Protein AF-A0A897MRW8-F1 (afdb_monomer)

Structure (mmCIF, N/CA/C/O backbone):
data_AF-A0A897MRW8-F1
#
_entry.id   AF-A0A897MRW8-F1
#
loop_
_atom_site.group_PDB
_atom_site.id
_atom_site.type_symbol
_atom_site.label_atom_id
_atom_site.label_alt_id
_atom_site.label_comp_id
_atom_site.label_asym_id
_atom_site.label_entity_id
_atom_site.label_seq_id
_atom_site.pdbx_PDB_ins_code
_atom_site.Cartn_x
_atom_site.Cartn_y
_atom_site.Cartn_z
_atom_site.occupancy
_atom_site.B_iso_or_equiv
_atom_site.auth_seq_id
_atom_site.auth_comp_id
_atom_site.auth_asym_id
_atom_site.auth_atom_id
_atom_site.pdbx_PDB_model_num
ATOM 1 N N . MET A 1 1 ? 0.693 -16.919 1.186 1.00 34.38 1 MET A N 1
ATOM 2 C CA . MET A 1 1 ? 0.857 -15.455 1.263 1.00 34.38 1 MET A CA 1
ATOM 3 C C . MET A 1 1 ? -0.499 -14.859 0.981 1.00 34.38 1 MET A C 1
ATOM 5 O O . MET A 1 1 ? -0.916 -14.834 -0.173 1.00 34.38 1 MET A O 1
ATOM 9 N N . ASP A 1 2 ? -1.215 -14.512 2.042 1.00 33.19 2 ASP A N 1
ATOM 10 C CA . ASP A 1 2 ? -2.543 -13.923 1.950 1.00 33.19 2 ASP A CA 1
ATOM 11 C C . ASP A 1 2 ? -2.418 -12.520 1.356 1.00 33.19 2 ASP A C 1
ATOM 13 O O . ASP A 1 2 ? -1.802 -11.623 1.928 1.00 33.19 2 ASP A O 1
ATOM 17 N N . GLN A 1 3 ? -2.928 -12.377 0.134 1.00 39.97 3 GLN A N 1
ATOM 18 C CA . GLN A 1 3 ? -2.890 -11.141 -0.635 1.00 39.97 3 GLN A CA 1
ATOM 19 C C . GLN A 1 3 ? -3.898 -10.169 -0.023 1.00 39.97 3 GLN A C 1
ATOM 21 O O . GLN A 1 3 ? -5.090 -10.218 -0.330 1.00 39.97 3 GLN A O 1
ATOM 26 N N . GLY A 1 4 ? -3.425 -9.327 0.895 1.00 47.62 4 GLY A N 1
ATOM 27 C CA . GLY A 1 4 ? -4.254 -8.334 1.565 1.00 47.62 4 GLY A CA 1
ATOM 28 C C . GLY A 1 4 ? -4.926 -7.357 0.582 1.00 47.62 4 GLY A C 1
ATOM 29 O O . GLY A 1 4 ? -4.471 -7.200 -0.558 1.00 47.62 4 GLY A O 1
ATOM 30 N N . PRO A 1 5 ? -5.983 -6.644 1.015 1.00 47.19 5 PRO A N 1
ATOM 31 C CA . PRO A 1 5 ? -6.750 -5.717 0.175 1.00 47.19 5 PRO A CA 1
ATOM 32 C C . PRO A 1 5 ? -5.879 -4.677 -0.543 1.00 47.19 5 PRO A C 1
ATOM 34 O O . PRO A 1 5 ? -6.163 -4.320 -1.682 1.00 47.19 5 PRO A O 1
ATOM 37 N N . TYR A 1 6 ? -4.780 -4.257 0.089 1.00 52.25 6 TYR A N 1
ATOM 38 C CA . TYR A 1 6 ? -3.800 -3.310 -0.446 1.00 52.25 6 TYR A CA 1
ATOM 39 C C . TYR A 1 6 ? -3.020 -3.851 -1.643 1.00 52.25 6 TYR A C 1
ATOM 41 O O . TYR A 1 6 ? -2.920 -3.175 -2.664 1.00 52.25 6 TYR A O 1
ATOM 49 N N . GLN A 1 7 ? -2.552 -5.101 -1.576 1.00 56.44 7 GLN A N 1
ATOM 50 C CA . GLN A 1 7 ? -1.963 -5.774 -2.737 1.00 56.44 7 GLN A CA 1
ATOM 51 C C . GLN A 1 7 ? -3.001 -5.970 -3.848 1.00 56.44 7 GLN A C 1
ATOM 53 O O . GLN A 1 7 ? -2.658 -5.911 -5.030 1.00 56.44 7 GLN A O 1
ATOM 58 N N . GLY A 1 8 ? -4.271 -6.164 -3.478 1.00 52.16 8 GLY A N 1
ATOM 59 C CA . GLY A 1 8 ? -5.400 -6.222 -4.403 1.00 52.16 8 GLY A CA 1
ATOM 60 C C . GLY A 1 8 ? -5.632 -4.901 -5.137 1.00 52.16 8 GLY A C 1
ATOM 61 O O . GLY A 1 8 ? -5.717 -4.898 -6.360 1.00 52.16 8 GLY A O 1
ATOM 62 N N . VAL A 1 9 ? -5.675 -3.774 -4.427 1.00 55.75 9 VAL A N 1
ATOM 63 C CA . VAL A 1 9 ? -5.831 -2.432 -5.019 1.00 55.75 9 VAL A CA 1
ATOM 64 C C . VAL A 1 9 ? -4.632 -2.059 -5.869 1.00 55.75 9 VAL A C 1
ATOM 66 O O . VAL A 1 9 ? -4.816 -1.546 -6.967 1.00 55.75 9 VAL A O 1
ATOM 69 N N . TRP A 1 10 ? -3.424 -2.381 -5.411 1.00 55.62 10 TRP A N 1
ATOM 70 C CA . TRP A 1 10 ? -2.206 -2.210 -6.193 1.00 55.62 10 TRP A CA 1
ATOM 71 C C . TRP A 1 10 ? -2.259 -3.038 -7.492 1.00 55.62 10 TRP A C 1
ATOM 73 O O . TRP A 1 10 ? -2.070 -2.509 -8.585 1.00 55.62 10 TRP A O 1
ATOM 83 N N . SER A 1 11 ? -2.670 -4.309 -7.406 1.00 54.72 11 SER A N 1
ATOM 84 C CA . SER A 1 11 ? -2.825 -5.198 -8.570 1.00 54.72 11 SER A CA 1
ATOM 85 C C . SER A 1 11 ? -3.951 -4.773 -9.525 1.00 54.72 11 SER A C 1
ATOM 87 O O . SER A 1 11 ? -3.837 -4.955 -10.737 1.00 54.72 11 SER A O 1
ATOM 89 N N . VAL A 1 12 ? -5.054 -4.229 -8.999 1.00 53.56 12 VAL A N 1
ATOM 90 C CA . VAL A 1 12 ? -6.210 -3.761 -9.782 1.00 53.56 12 VAL A CA 1
ATOM 91 C C . VAL A 1 12 ? -5.918 -2.408 -10.424 1.00 53.56 12 VAL A C 1
ATOM 93 O O . VAL A 1 12 ? -6.242 -2.216 -11.594 1.00 53.56 12 VAL A O 1
ATOM 96 N N . GLY A 1 13 ? -5.288 -1.485 -9.698 1.00 53.62 13 GLY A N 1
ATOM 97 C CA . GLY A 1 13 ? -4.988 -0.138 -10.176 1.00 53.62 13 GLY A CA 1
ATOM 98 C C . GLY A 1 13 ? -3.969 -0.097 -11.304 1.00 53.62 13 GLY A C 1
ATOM 99 O O . GLY A 1 13 ? -4.081 0.740 -12.199 1.00 53.62 13 GLY A O 1
ATOM 100 N N . PHE A 1 14 ? -3.068 -1.077 -11.325 1.00 54.72 14 PHE A N 1
ATOM 101 C CA . PHE A 1 14 ? -2.067 -1.259 -12.369 1.00 54.72 14 PHE A CA 1
ATOM 102 C C . PHE A 1 14 ? -2.674 -1.555 -13.754 1.00 54.72 14 PHE A C 1
ATOM 104 O O . PHE A 1 14 ? -2.268 -0.959 -14.744 1.00 54.72 14 PHE A O 1
ATOM 111 N N . ARG A 1 15 ? -3.667 -2.456 -13.854 1.00 53.81 15 ARG A N 1
ATOM 112 C CA . ARG A 1 15 ? -4.319 -2.815 -15.141 1.00 53.81 15 ARG A CA 1
ATOM 113 C C . ARG A 1 15 ? -5.608 -2.044 -15.413 1.00 53.81 15 ARG A C 1
ATOM 115 O O . ARG A 1 15 ? -6.281 -2.279 -16.418 1.00 53.81 15 ARG A O 1
ATOM 122 N N . SER A 1 16 ? -6.001 -1.179 -14.488 1.00 55.97 16 SER A N 1
ATOM 123 C CA . SER A 1 16 ? -7.250 -0.445 -14.575 1.00 55.97 16 SER A CA 1
ATOM 124 C C . SER A 1 16 ? -7.096 0.743 -15.518 1.00 55.97 16 SER A C 1
ATOM 126 O O . SER A 1 16 ? -6.290 1.639 -15.289 1.00 55.97 16 SER A O 1
ATOM 128 N N . SER A 1 17 ? -7.958 0.806 -16.533 1.00 58.84 17 SER A N 1
ATOM 129 C CA . SER A 1 17 ? -8.150 2.018 -17.335 1.00 58.84 17 SER A CA 1
ATOM 130 C C . SER A 1 17 ? -8.830 3.149 -16.548 1.00 58.84 17 SER A C 1
ATOM 132 O O . SER A 1 17 ? -8.970 4.254 -17.065 1.00 58.84 17 SER A O 1
ATOM 134 N N . ALA A 1 18 ? -9.313 2.874 -15.331 1.00 59.75 18 ALA A N 1
ATOM 135 C CA . ALA A 1 18 ? -9.862 3.882 -14.435 1.00 59.75 18 ALA A CA 1
ATOM 136 C C . ALA A 1 18 ? -8.745 4.640 -13.711 1.00 59.75 18 ALA A C 1
ATOM 138 O O . ALA A 1 18 ? -7.741 4.052 -13.302 1.00 59.75 18 ALA A O 1
ATOM 139 N N . ASP A 1 19 ? -8.962 5.941 -13.539 1.00 68.00 19 ASP A N 1
ATOM 140 C CA . ASP A 1 19 ? -8.075 6.837 -12.807 1.00 68.00 19 ASP A CA 1
ATOM 141 C C . ASP A 1 19 ? -7.939 6.446 -11.323 1.00 68.00 19 ASP A C 1
ATOM 143 O O . ASP A 1 19 ? -8.853 5.855 -10.737 1.00 68.00 19 ASP A O 1
ATOM 147 N N . TRP A 1 20 ? -6.803 6.797 -10.714 1.00 66.69 20 TRP A N 1
ATOM 148 C CA . TRP A 1 20 ? -6.496 6.503 -9.311 1.00 66.69 20 TRP A CA 1
ATOM 149 C C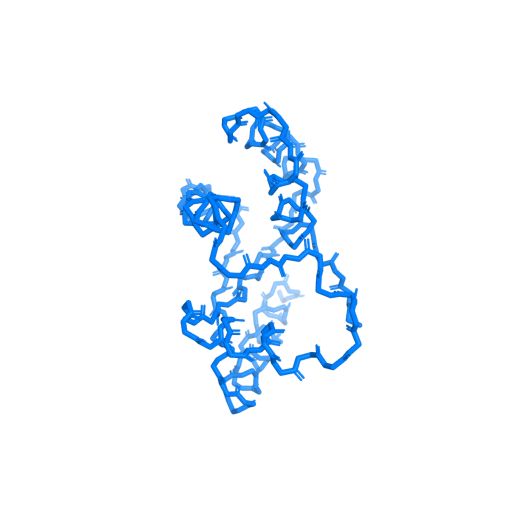 . TRP A 1 20 ? -7.554 7.048 -8.359 1.00 66.69 20 TRP A C 1
ATOM 151 O O . TRP A 1 20 ? -7.938 6.348 -7.429 1.00 66.69 20 TRP A O 1
ATOM 161 N N . ASN A 1 21 ? -8.122 8.219 -8.650 1.00 70.06 21 ASN A N 1
ATOM 162 C CA . ASN A 1 21 ? -9.211 8.786 -7.856 1.00 70.06 21 ASN A CA 1
ATOM 163 C C . ASN A 1 21 ? -10.417 7.837 -7.764 1.00 70.06 21 ASN A C 1
ATOM 165 O O . ASN A 1 21 ? -10.920 7.569 -6.681 1.00 70.06 21 ASN A O 1
ATOM 169 N N . SER A 1 22 ? -10.826 7.227 -8.882 1.00 72.19 22 SER A N 1
ATOM 170 C CA . SER A 1 22 ? -11.938 6.266 -8.888 1.00 72.19 22 SER A CA 1
ATOM 171 C C . SER A 1 22 ? -11.611 4.955 -8.168 1.00 72.19 22 SER A C 1
ATOM 173 O O . SER A 1 22 ? -12.514 4.262 -7.693 1.00 72.19 22 SER A O 1
ATOM 175 N N . LEU A 1 23 ? -10.334 4.575 -8.115 1.00 70.00 23 LEU A N 1
ATOM 176 C CA . LEU A 1 23 ? -9.874 3.418 -7.348 1.00 70.00 23 LEU A CA 1
ATOM 177 C C . LEU A 1 23 ? -9.835 3.736 -5.853 1.00 70.00 23 LEU A C 1
ATOM 179 O O . LEU A 1 23 ? -10.251 2.895 -5.059 1.00 70.00 23 LEU A O 1
ATOM 183 N N . PHE A 1 24 ? -9.422 4.949 -5.483 1.00 73.88 24 PHE A N 1
ATOM 184 C CA . PHE A 1 24 ? -9.445 5.434 -4.107 1.00 73.88 24 PHE A CA 1
ATOM 185 C C . PHE A 1 24 ? -10.865 5.572 -3.575 1.00 73.88 24 PHE A C 1
ATOM 187 O O . PHE A 1 24 ? -11.113 5.083 -2.486 1.00 73.88 24 PHE A O 1
ATOM 194 N N . ASP A 1 25 ? -11.822 6.088 -4.350 1.00 73.00 25 ASP A N 1
ATOM 195 C CA . ASP A 1 25 ? -13.231 6.146 -3.928 1.00 73.00 25 ASP A CA 1
ATOM 196 C C . ASP A 1 25 ? -13.790 4.749 -3.605 1.00 73.00 25 ASP A C 1
ATOM 198 O O . ASP A 1 25 ? -14.511 4.534 -2.628 1.00 73.00 25 ASP A O 1
ATOM 202 N N . ARG A 1 26 ? -13.443 3.752 -4.429 1.00 70.75 26 ARG A N 1
ATOM 203 C CA . ARG A 1 26 ? -13.829 2.353 -4.179 1.00 70.75 26 ARG A CA 1
ATOM 204 C C . ARG A 1 26 ? -13.133 1.788 -2.953 1.00 70.75 26 ARG A C 1
ATOM 206 O O . ARG A 1 26 ? -13.722 0.972 -2.245 1.00 70.75 26 ARG A O 1
ATOM 213 N N . PHE A 1 27 ? -11.889 2.188 -2.741 1.00 71.44 27 PHE A N 1
ATOM 214 C CA . PHE A 1 27 ? -11.088 1.731 -1.630 1.00 71.44 27 PHE A CA 1
ATOM 215 C C . PHE A 1 27 ? -11.529 2.339 -0.298 1.00 71.44 27 PHE A C 1
ATOM 217 O O . PHE A 1 27 ? -11.694 1.608 0.671 1.00 71.44 27 PHE A O 1
ATOM 224 N N . ASP A 1 28 ? -11.821 3.633 -0.263 1.00 73.19 28 ASP A N 1
ATOM 225 C CA . ASP A 1 28 ? -12.415 4.320 0.881 1.00 73.19 28 ASP A CA 1
ATOM 226 C C . ASP A 1 28 ? -13.762 3.688 1.257 1.00 73.19 28 ASP A C 1
ATOM 228 O O . ASP A 1 28 ? -14.022 3.361 2.417 1.00 73.19 28 ASP A O 1
ATOM 232 N N . GLY A 1 29 ? -14.577 3.361 0.248 1.00 71.50 29 GLY A N 1
ATOM 233 C CA . GLY A 1 29 ? -15.802 2.590 0.443 1.00 71.50 29 GLY A CA 1
ATOM 234 C C . GLY A 1 29 ? -15.570 1.175 0.990 1.00 71.50 29 GLY A C 1
ATOM 235 O O . GLY A 1 29 ? -16.440 0.648 1.683 1.00 71.50 29 GLY A O 1
ATOM 236 N N . PHE A 1 30 ? -14.429 0.544 0.699 1.00 72.50 30 PHE A N 1
ATOM 237 C CA . PHE A 1 30 ? -14.048 -0.743 1.285 1.00 72.50 30 PHE A CA 1
ATOM 238 C C . PHE A 1 30 ? -13.599 -0.573 2.738 1.00 72.50 30 PHE A C 1
ATOM 240 O O . PHE A 1 30 ? 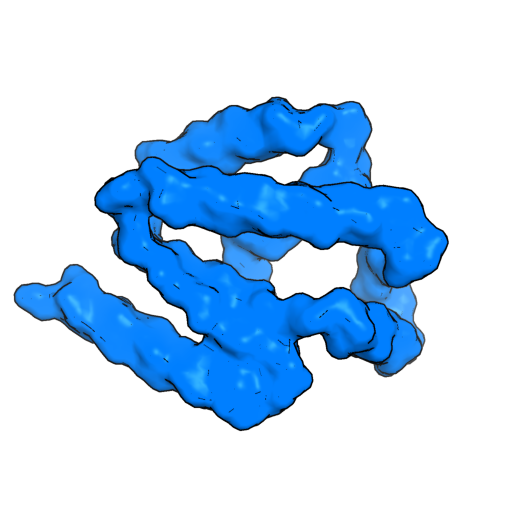-14.163 -1.239 3.601 1.00 72.50 30 PHE A O 1
ATOM 247 N N . LEU A 1 31 ? -12.683 0.359 3.019 1.00 71.00 31 LEU A N 1
ATOM 248 C CA . LEU A 1 31 ? -12.212 0.658 4.374 1.00 71.00 31 LEU A CA 1
ATOM 249 C C . LEU A 1 31 ? -13.354 1.034 5.307 1.00 71.00 31 LEU A C 1
ATOM 251 O O . LEU A 1 31 ? -13.456 0.480 6.394 1.00 71.00 31 LEU A O 1
ATOM 255 N N . SER A 1 32 ? -14.268 1.888 4.852 1.00 73.25 32 SER A N 1
ATOM 256 C CA . SER A 1 32 ? -15.457 2.272 5.617 1.00 73.25 32 SER A CA 1
ATOM 257 C C . SER A 1 32 ? -16.368 1.086 5.948 1.00 73.25 32 SER A C 1
ATOM 259 O O . SER A 1 32 ? -17.092 1.117 6.939 1.00 73.25 32 SER A O 1
ATOM 261 N N . ARG A 1 33 ? -16.380 0.039 5.111 1.00 76.50 33 ARG A N 1
ATOM 262 C CA . ARG A 1 33 ? -17.203 -1.163 5.329 1.00 76.50 33 ARG A CA 1
ATOM 263 C C . ARG A 1 33 ? -16.520 -2.189 6.211 1.00 76.50 33 ARG A C 1
ATOM 265 O O . ARG A 1 33 ? -17.205 -2.859 6.976 1.00 76.50 33 ARG A O 1
ATOM 272 N N . THR A 1 34 ? -15.216 -2.373 6.040 1.00 74.81 34 THR A N 1
ATOM 273 C CA . THR A 1 34 ? -14.454 -3.355 6.811 1.00 74.81 34 THR A CA 1
ATOM 274 C C . THR A 1 34 ? -14.012 -2.817 8.161 1.00 74.81 34 THR A C 1
ATOM 276 O O . THR A 1 34 ? -13.793 -3.632 9.044 1.00 74.81 34 THR A O 1
ATOM 279 N N . ALA A 1 35 ? -13.900 -1.490 8.301 1.00 76.44 35 ALA A N 1
ATOM 280 C CA . ALA A 1 35 ? -13.454 -0.774 9.496 1.00 76.44 35 ALA A CA 1
ATOM 281 C C . ALA A 1 35 ? -12.269 -1.477 10.190 1.00 76.44 35 ALA A C 1
ATOM 283 O O . ALA A 1 35 ? -12.419 -1.945 11.315 1.00 76.44 35 ALA A O 1
ATOM 284 N N . PRO A 1 36 ? -11.133 -1.667 9.487 1.00 77.06 36 PRO A N 1
ATOM 285 C CA . PRO A 1 36 ? -10.043 -2.488 9.999 1.00 77.06 36 PRO A CA 1
ATOM 286 C C . PRO A 1 36 ? -9.333 -1.798 11.164 1.00 77.06 36 PRO A C 1
ATOM 288 O O . PRO A 1 36 ? -8.828 -0.699 10.993 1.00 77.06 36 PRO A O 1
ATOM 291 N N . ASP A 1 37 ? -9.191 -2.464 12.306 1.00 80.31 37 ASP A N 1
ATOM 292 C CA . ASP A 1 37 ? -8.508 -1.880 13.471 1.00 80.31 37 ASP A CA 1
ATOM 293 C C . ASP A 1 37 ? -7.020 -1.566 13.200 1.00 80.31 37 ASP A C 1
ATOM 295 O O . ASP A 1 37 ? -6.476 -0.601 13.737 1.00 80.31 37 ASP A O 1
ATOM 299 N N . LEU A 1 38 ? -6.383 -2.340 12.307 1.00 81.62 38 LEU A N 1
ATOM 300 C CA . LEU A 1 38 ? -4.990 -2.170 11.893 1.00 81.62 38 LEU A CA 1
ATOM 301 C C . LEU A 1 38 ? -4.810 -2.317 10.378 1.00 81.62 38 LEU A C 1
ATOM 303 O O . LEU A 1 38 ? -5.276 -3.274 9.752 1.00 81.62 38 LEU A O 1
ATOM 307 N N . VAL A 1 39 ? -4.031 -1.406 9.803 1.00 80.75 39 VAL A N 1
ATOM 308 C CA . VAL A 1 39 ? -3.572 -1.430 8.415 1.00 80.75 39 VAL A CA 1
ATOM 309 C C . VAL A 1 39 ? -2.065 -1.680 8.362 1.00 80.75 39 VAL A C 1
ATOM 311 O O . VAL A 1 39 ? -1.276 -0.881 8.857 1.00 80.75 39 VAL A O 1
ATOM 314 N N . VAL A 1 40 ? -1.643 -2.761 7.701 1.00 81.50 40 VAL A N 1
A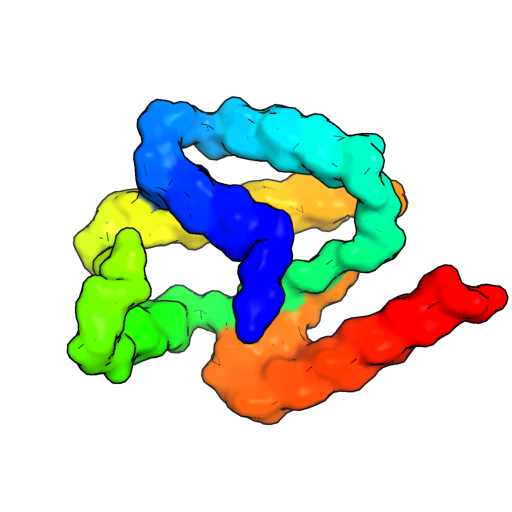TOM 315 C CA . VAL A 1 40 ? -0.217 -3.066 7.497 1.00 81.50 40 VAL A CA 1
ATOM 316 C C . VAL A 1 40 ? 0.197 -2.736 6.066 1.00 81.50 40 VAL A C 1
ATOM 318 O O . VAL A 1 40 ? -0.336 -3.289 5.102 1.00 81.50 40 VAL A O 1
ATOM 321 N N . LEU A 1 41 ? 1.171 -1.841 5.944 1.00 81.44 41 LEU A N 1
ATOM 322 C CA . LEU A 1 41 ? 1.795 -1.403 4.703 1.00 81.44 41 LEU A CA 1
ATOM 323 C C . LEU A 1 41 ? 3.170 -2.055 4.577 1.00 81.44 41 LEU A C 1
ATOM 325 O O . LEU A 1 41 ? 4.031 -1.822 5.416 1.00 81.44 41 LEU A O 1
ATOM 329 N N . VAL A 1 42 ? 3.377 -2.889 3.559 1.00 81.56 42 VAL A N 1
ATOM 330 C CA . VAL A 1 42 ? 4.662 -3.571 3.341 1.00 81.56 42 VAL A CA 1
ATOM 331 C C . VAL A 1 42 ? 5.423 -2.857 2.233 1.00 81.56 42 VAL A C 1
ATOM 333 O O . VAL A 1 42 ? 4.953 -2.821 1.096 1.00 81.56 42 VAL A O 1
ATOM 336 N N . GLU A 1 43 ? 6.590 -2.315 2.562 1.00 83.81 43 GLU A N 1
ATOM 337 C CA . GLU A 1 43 ? 7.380 -1.446 1.689 1.00 83.81 43 GLU A CA 1
ATOM 338 C C . GLU A 1 43 ? 8.723 -2.071 1.356 1.00 83.81 43 GLU A C 1
ATOM 340 O O . GLU A 1 43 ? 9.391 -2.622 2.222 1.00 83.81 43 GLU A O 1
ATOM 345 N N . ALA A 1 44 ? 9.106 -1.975 0.093 1.00 80.88 44 ALA A N 1
ATOM 346 C CA . ALA A 1 44 ? 10.460 -2.205 -0.376 1.00 80.88 44 ALA A CA 1
ATOM 347 C C . ALA A 1 44 ? 10.782 -1.083 -1.364 1.00 80.88 44 ALA A C 1
ATOM 349 O O . ALA A 1 44 ? 9.865 -0.547 -2.002 1.00 80.88 44 ALA A O 1
ATOM 350 N N . ASP A 1 45 ? 12.047 -0.723 -1.482 1.00 81.06 45 ASP A N 1
ATOM 351 C CA . ASP A 1 45 ? 12.491 0.277 -2.427 1.00 81.06 45 ASP A CA 1
ATOM 352 C C . ASP A 1 45 ? 12.285 -0.214 -3.863 1.00 81.06 45 ASP A C 1
ATOM 354 O O . ASP A 1 45 ? 12.100 -1.404 -4.153 1.00 81.06 45 ASP A O 1
ATOM 358 N N . THR A 1 46 ? 12.216 0.744 -4.784 1.00 77.19 46 THR A N 1
ATOM 359 C CA . THR A 1 46 ? 11.918 0.448 -6.184 1.00 77.19 46 THR A CA 1
ATOM 360 C C . THR A 1 46 ? 12.953 -0.516 -6.756 1.00 77.19 46 THR A C 1
ATOM 362 O O . THR A 1 46 ? 12.558 -1.507 -7.356 1.00 77.19 46 THR A O 1
ATOM 365 N N . GLU A 1 47 ? 14.241 -0.305 -6.473 1.00 81.12 47 GLU A N 1
ATOM 366 C CA . GLU A 1 47 ? 15.344 -1.171 -6.914 1.00 81.12 47 GLU A CA 1
ATOM 367 C C . GLU A 1 47 ? 15.144 -2.627 -6.456 1.00 81.12 47 GLU A C 1
ATOM 369 O O . GLU A 1 47 ? 15.153 -3.548 -7.272 1.00 81.12 47 GLU A O 1
ATOM 374 N N . THR A 1 48 ? 14.823 -2.852 -5.184 1.00 80.81 48 THR A N 1
ATOM 375 C CA . THR A 1 48 ? 14.539 -4.179 -4.625 1.00 80.81 48 THR A CA 1
ATOM 376 C C . THR A 1 48 ? 13.305 -4.811 -5.262 1.00 80.81 48 THR A C 1
ATOM 378 O O . THR A 1 48 ? 13.272 -6.022 -5.512 1.00 80.81 48 THR A O 1
ATOM 381 N N . ILE A 1 49 ? 12.258 -4.029 -5.545 1.00 78.38 49 ILE A N 1
ATOM 382 C CA . ILE A 1 49 ? 11.075 -4.524 -6.260 1.00 78.38 49 ILE A CA 1
ATOM 383 C C . ILE A 1 49 ? 11.457 -4.952 -7.683 1.00 78.38 49 ILE A C 1
ATOM 385 O O . ILE A 1 49 ? 11.050 -6.036 -8.114 1.00 78.38 49 ILE A O 1
ATOM 389 N N . GLU A 1 50 ? 12.246 -4.151 -8.398 1.00 76.50 50 GLU A N 1
ATOM 390 C CA . GLU A 1 50 ? 12.729 -4.451 -9.747 1.00 76.50 50 GLU A CA 1
ATOM 391 C C . GLU A 1 50 ? 13.580 -5.725 -9.761 1.00 76.50 50 GLU A C 1
ATOM 393 O O . GLU A 1 50 ? 13.310 -6.634 -10.549 1.00 76.50 50 GLU A O 1
ATOM 398 N N . GLU A 1 51 ? 14.557 -5.854 -8.864 1.00 79.69 51 GLU A N 1
ATOM 399 C CA . GLU A 1 51 ? 15.406 -7.044 -8.731 1.00 79.69 51 GLU A CA 1
ATOM 400 C C . GLU A 1 51 ? 14.581 -8.307 -8.450 1.00 79.69 51 GLU A C 1
ATOM 402 O O . GLU A 1 51 ? 14.796 -9.374 -9.042 1.00 79.69 51 GLU A O 1
ATOM 407 N N . ARG A 1 52 ? 13.577 -8.199 -7.575 1.00 78.50 52 ARG A N 1
ATOM 408 C CA . ARG A 1 52 ? 12.662 -9.302 -7.247 1.00 78.50 52 ARG A CA 1
ATOM 409 C C . ARG A 1 52 ? 11.751 -9.682 -8.401 1.00 78.50 52 ARG A C 1
ATOM 411 O O . ARG A 1 52 ? 11.306 -10.824 -8.449 1.00 78.50 52 ARG A O 1
ATOM 418 N N . LEU A 1 53 ? 11.421 -8.753 -9.292 1.00 74.81 53 LEU A N 1
ATOM 419 C CA . LEU A 1 53 ? 10.661 -9.059 -10.502 1.00 74.81 53 LEU A CA 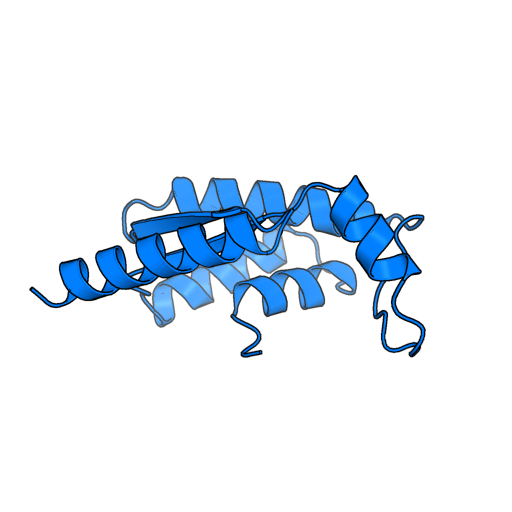1
ATOM 420 C C . LEU A 1 53 ? 11.556 -9.730 -11.546 1.00 74.81 53 LEU A C 1
ATOM 422 O O . LEU A 1 53 ? 11.152 -10.739 -12.113 1.00 74.81 53 LEU A O 1
ATOM 426 N N . HIS A 1 54 ? 12.782 -9.244 -11.741 1.00 75.31 54 HIS A N 1
ATOM 427 C CA . HIS A 1 54 ? 13.737 -9.831 -12.684 1.00 75.31 54 HIS A CA 1
ATOM 428 C C . HIS A 1 54 ? 14.215 -11.234 -12.285 1.00 75.31 54 HIS A C 1
ATOM 430 O O . HIS A 1 54 ? 14.464 -12.065 -13.154 1.00 75.31 54 HIS A O 1
ATOM 436 N N . SER A 1 55 ? 14.336 -11.515 -10.985 1.00 75.94 55 SER A N 1
ATOM 437 C CA . SER A 1 55 ? 14.783 -12.819 -10.463 1.00 75.94 55 SER A CA 1
ATOM 438 C C . SER A 1 55 ? 13.702 -13.906 -10.449 1.00 75.94 55 SER A C 1
ATOM 440 O O . SER A 1 55 ? 14.001 -15.068 -10.167 1.00 75.94 55 SER A O 1
ATOM 442 N N . ARG A 1 56 ? 12.443 -13.573 -10.756 1.00 74.50 56 ARG A N 1
ATOM 443 C CA . ARG A 1 56 ? 11.363 -14.563 -10.865 1.00 74.50 56 ARG A CA 1
ATOM 444 C C . ARG A 1 56 ? 11.465 -15.282 -12.211 1.00 74.50 56 ARG A C 1
ATOM 446 O O . ARG A 1 56 ? 11.018 -14.770 -13.230 1.00 74.50 56 ARG A O 1
ATOM 453 N N . GLU A 1 57 ? 12.048 -16.481 -12.194 1.00 56.81 57 GLU A N 1
ATOM 454 C CA . GLU A 1 57 ? 12.219 -17.341 -13.381 1.00 56.81 57 GLU A CA 1
ATOM 455 C C . GLU A 1 57 ? 10.892 -17.890 -13.939 1.00 56.81 57 GLU A C 1
ATOM 457 O O . GLU A 1 57 ? 10.794 -18.197 -15.127 1.00 56.81 57 GLU A O 1
ATOM 462 N N . ASP A 1 58 ? 9.846 -17.960 -13.115 1.00 54.03 58 ASP A N 1
ATOM 463 C CA . ASP A 1 58 ? 8.521 -18.405 -13.534 1.00 54.03 58 ASP A CA 1
ATOM 464 C C . ASP A 1 58 ? 7.669 -17.193 -13.909 1.00 54.03 58 ASP A C 1
ATOM 466 O O . ASP A 1 58 ? 7.339 -16.383 -13.043 1.00 54.03 58 ASP A O 1
ATOM 470 N N . GLY A 1 59 ? 7.316 -17.089 -15.198 1.00 49.28 59 GLY A N 1
ATOM 471 C CA . GLY A 1 59 ? 6.576 -16.009 -15.877 1.00 49.28 59 GLY A CA 1
ATOM 472 C C . GLY A 1 59 ? 5.180 -15.636 -15.346 1.00 49.28 59 GLY A C 1
ATOM 473 O O . GLY A 1 59 ? 4.310 -15.247 -16.121 1.00 49.28 59 GLY A O 1
ATOM 474 N N . ASP A 1 60 ? 4.962 -15.726 -14.039 1.00 51.22 60 ASP A N 1
ATOM 475 C CA . ASP A 1 60 ? 3.882 -15.104 -13.276 1.00 51.22 60 ASP A CA 1
ATOM 476 C C . ASP A 1 60 ? 4.329 -13.749 -12.684 1.00 51.22 60 ASP A C 1
ATOM 478 O O . ASP A 1 60 ? 3.850 -13.281 -11.647 1.00 51.22 60 ASP A O 1
ATOM 482 N N . THR A 1 61 ? 5.264 -13.066 -13.346 1.00 54.03 61 THR A N 1
ATOM 483 C CA . THR A 1 61 ? 5.429 -11.630 -13.153 1.00 54.03 61 THR A CA 1
ATOM 484 C C . THR A 1 61 ? 4.309 -10.944 -13.919 1.00 54.03 61 THR A C 1
ATOM 486 O O . THR A 1 61 ? 4.368 -10.681 -15.115 1.00 54.03 61 THR A O 1
ATOM 489 N N . ARG A 1 62 ? 3.221 -10.631 -13.209 1.00 57.31 62 ARG A N 1
ATOM 490 C CA . ARG A 1 62 ? 2.105 -9.834 -13.752 1.00 57.31 62 ARG A CA 1
ATOM 491 C C . ARG A 1 62 ? 2.532 -8.427 -14.221 1.00 57.31 62 ARG A C 1
ATOM 493 O O . ARG A 1 62 ? 1.663 -7.707 -14.727 1.00 57.31 62 ARG A O 1
ATOM 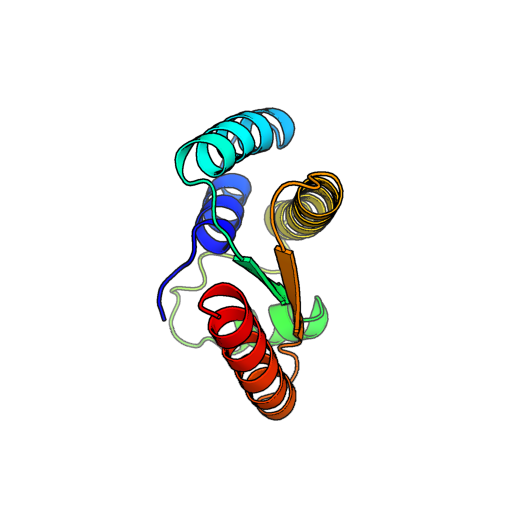500 N N . PHE A 1 63 ? 3.812 -8.071 -14.051 1.00 64.56 63 PHE A N 1
ATOM 501 C CA . PHE A 1 63 ? 4.400 -6.737 -14.086 1.00 64.56 63 PHE A CA 1
ATOM 502 C C . PHE A 1 63 ? 5.820 -6.779 -14.670 1.00 64.56 6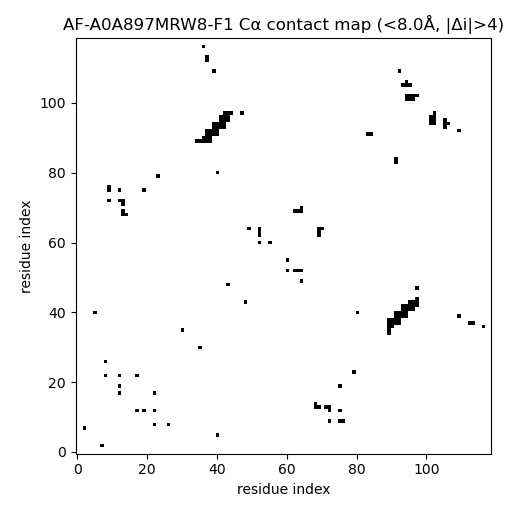3 PHE A C 1
ATOM 504 O O . PHE A 1 63 ? 6.561 -7.727 -14.414 1.00 64.56 63 PHE A O 1
ATOM 511 N N . SER A 1 64 ? 6.195 -5.727 -15.398 1.00 68.81 64 SER A N 1
ATOM 512 C CA . SER A 1 64 ? 7.559 -5.480 -15.869 1.00 68.81 64 SER A CA 1
ATOM 513 C C . SER A 1 64 ? 7.994 -4.102 -15.361 1.00 68.81 64 SER A C 1
ATOM 515 O O . SER A 1 64 ? 7.203 -3.167 -15.481 1.00 68.81 64 SER A O 1
ATOM 517 N N . PRO A 1 65 ? 9.197 -3.962 -14.791 1.00 69.31 65 PRO A N 1
ATOM 518 C CA . PRO A 1 65 ? 9.620 -2.721 -14.144 1.00 69.31 65 PRO A CA 1
ATOM 519 C C . PRO A 1 65 ? 9.792 -1.548 -15.117 1.00 69.31 65 PRO A C 1
ATOM 521 O O . PRO A 1 65 ? 9.397 -0.435 -14.801 1.00 69.31 65 PRO A O 1
ATOM 524 N N . ASP A 1 66 ? 10.209 -1.808 -16.357 1.00 75.00 66 ASP A N 1
ATOM 525 C CA . ASP A 1 66 ? 10.376 -0.769 -17.387 1.00 75.00 66 ASP A CA 1
ATOM 526 C C . ASP A 1 66 ? 9.060 -0.344 -18.078 1.00 75.00 66 ASP A C 1
ATOM 528 O O . ASP A 1 66 ? 9.024 -0.122 -19.294 1.00 75.00 66 ASP A O 1
ATOM 532 N N . THR A 1 67 ? 7.939 -0.300 -17.351 1.00 74.69 67 THR A N 1
ATOM 533 C CA . THR A 1 67 ? 6.621 -0.003 -17.937 1.00 74.69 67 THR A CA 1
ATOM 534 C C . THR A 1 67 ? 5.942 1.193 -17.271 1.00 74.69 67 THR A C 1
ATOM 536 O O . THR A 1 67 ? 6.003 1.316 -16.050 1.00 74.69 67 THR A O 1
ATOM 539 N N . PRO A 1 68 ? 5.222 2.049 -18.026 1.00 74.94 68 PRO A N 1
ATOM 540 C CA . PRO A 1 68 ? 4.443 3.148 -17.444 1.00 74.94 68 PRO A CA 1
ATOM 541 C C . PRO A 1 68 ? 3.435 2.693 -16.382 1.00 74.94 68 PRO A C 1
ATOM 543 O O . PRO A 1 68 ? 3.043 3.453 -15.497 1.00 74.94 68 PRO A O 1
ATOM 546 N N . GLU A 1 69 ? 2.970 1.452 -16.476 1.00 72.38 69 GLU A N 1
ATOM 547 C CA . GLU A 1 69 ? 2.089 0.840 -15.497 1.00 72.38 69 GLU A CA 1
ATOM 548 C C . GLU A 1 69 ? 2.795 0.603 -14.152 1.00 72.38 69 GLU A C 1
ATOM 550 O O . GLU A 1 69 ? 2.155 0.729 -13.106 1.00 72.38 69 GLU A O 1
ATOM 555 N N . PHE A 1 70 ? 4.098 0.297 -14.158 1.00 73.31 70 PHE A N 1
ATOM 556 C CA . PHE A 1 70 ? 4.906 0.143 -12.946 1.00 73.31 70 PHE A CA 1
ATOM 557 C C . PHE A 1 70 ? 5.068 1.477 -12.222 1.00 73.31 70 PHE A C 1
ATOM 559 O O . PHE A 1 70 ? 4.700 1.560 -11.048 1.00 73.31 70 PHE A O 1
ATOM 566 N N . ASP A 1 71 ? 5.450 2.533 -12.944 1.00 76.38 71 ASP A N 1
ATOM 567 C CA . ASP A 1 71 ? 5.512 3.905 -12.417 1.00 76.38 71 ASP A CA 1
ATOM 568 C C . ASP A 1 71 ? 4.162 4.330 -11.821 1.00 76.38 71 ASP A C 1
ATOM 570 O O . ASP A 1 71 ? 4.067 4.777 -10.676 1.00 76.38 71 ASP A O 1
ATOM 574 N N . ARG A 1 72 ? 3.070 4.082 -12.559 1.00 74.06 72 ARG A N 1
ATOM 575 C CA . ARG A 1 72 ? 1.700 4.337 -12.093 1.00 74.06 72 ARG A CA 1
ATOM 576 C C . ARG A 1 72 ? 1.382 3.582 -10.799 1.00 74.06 72 ARG A C 1
ATOM 578 O O . ARG A 1 72 ? 0.629 4.103 -9.975 1.00 74.06 72 ARG A O 1
ATOM 585 N N . GLY A 1 73 ? 1.888 2.360 -10.641 1.00 74.25 73 GLY A N 1
ATOM 586 C CA . GLY A 1 73 ? 1.732 1.535 -9.443 1.00 74.25 73 GLY A CA 1
ATOM 587 C C . GLY A 1 73 ? 2.463 2.106 -8.229 1.00 74.25 73 GLY A C 1
ATOM 588 O O . GLY A 1 73 ? 1.890 2.118 -7.137 1.00 74.25 73 GLY A O 1
ATOM 589 N N . VAL A 1 74 ? 3.687 2.604 -8.420 1.00 75.88 74 VAL A N 1
ATOM 590 C CA . VAL A 1 74 ? 4.487 3.276 -7.381 1.00 75.88 74 VAL A CA 1
ATOM 591 C C . VAL A 1 74 ? 3.794 4.566 -6.924 1.00 75.88 74 VAL A C 1
ATOM 593 O O . VAL A 1 74 ? 3.481 4.710 -5.742 1.00 75.88 74 VAL A O 1
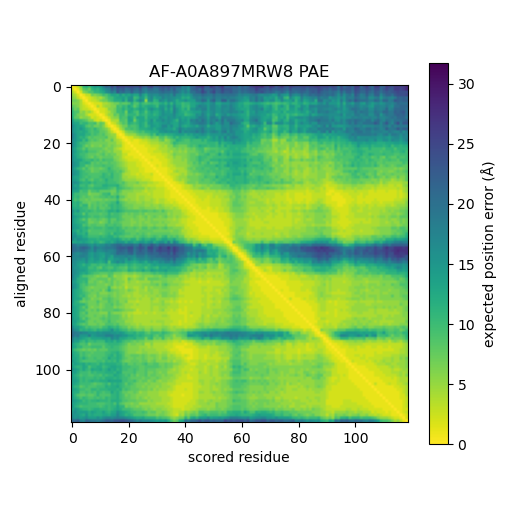ATOM 596 N N . ASP A 1 75 ? 3.411 5.440 -7.857 1.00 77.12 75 ASP A N 1
ATOM 597 C CA . ASP A 1 75 ? 2.719 6.705 -7.550 1.00 77.12 75 ASP A CA 1
ATOM 598 C C . ASP A 1 75 ? 1.369 6.491 -6.841 1.00 77.12 75 ASP A C 1
ATOM 600 O O . ASP A 1 75 ? 0.941 7.256 -5.961 1.00 77.12 75 ASP A O 1
ATOM 604 N N . GLY A 1 76 ? 0.663 5.435 -7.248 1.00 75.94 76 GLY A N 1
ATOM 605 C CA . GLY A 1 76 ? -0.600 5.028 -6.654 1.00 75.94 76 GLY A CA 1
ATOM 606 C C . GLY A 1 76 ? -0.452 4.532 -5.226 1.00 75.94 76 GLY A C 1
ATOM 607 O O . GLY A 1 76 ? -1.270 4.884 -4.375 1.00 75.94 76 GLY A O 1
ATOM 608 N N . TYR A 1 77 ? 0.599 3.757 -4.954 1.00 76.56 77 TYR A N 1
ATOM 609 C CA . TYR A 1 77 ? 0.930 3.294 -3.610 1.00 76.56 77 TYR A CA 1
ATOM 610 C C . TYR A 1 77 ? 1.211 4.473 -2.667 1.00 76.56 77 TYR A C 1
ATOM 612 O O . TYR A 1 77 ? 0.612 4.554 -1.595 1.00 76.56 77 TYR A O 1
ATOM 620 N N . ASP A 1 78 ? 2.013 5.448 -3.093 1.00 79.31 78 ASP A N 1
ATOM 621 C CA . ASP A 1 78 ? 2.317 6.638 -2.287 1.00 79.31 78 ASP A CA 1
ATOM 622 C C . ASP A 1 78 ? 1.077 7.485 -1.989 1.00 79.31 78 ASP A C 1
ATOM 624 O O . ASP A 1 78 ? 0.897 8.044 -0.901 1.00 79.31 78 ASP A O 1
ATOM 628 N N . SER A 1 79 ? 0.183 7.593 -2.965 1.00 79.38 79 SER A N 1
ATOM 629 C CA . SER A 1 79 ? -1.087 8.295 -2.799 1.00 79.38 79 SER A CA 1
ATOM 630 C C . SER A 1 79 ? -2.028 7.545 -1.849 1.00 79.38 79 SER A C 1
ATOM 632 O O . SER A 1 79 ? -2.657 8.168 -0.993 1.00 79.38 79 SER A O 1
ATOM 634 N N . LEU A 1 80 ? -2.050 6.213 -1.921 1.00 77.19 80 LEU A N 1
ATOM 635 C CA . LEU A 1 80 ? -2.809 5.347 -1.024 1.00 77.19 80 LEU A CA 1
ATOM 636 C C . LEU A 1 80 ? -2.300 5.417 0.421 1.00 77.19 80 LEU A C 1
ATOM 638 O O . LEU A 1 80 ? -3.093 5.582 1.346 1.00 77.19 80 LEU A O 1
ATOM 642 N N . LYS A 1 81 ? -0.981 5.361 0.621 1.00 81.19 81 LYS A N 1
ATOM 643 C CA . LYS A 1 81 ? -0.333 5.530 1.929 1.00 81.19 81 LYS A CA 1
ATOM 644 C C . LYS A 1 81 ? -0.708 6.861 2.574 1.00 81.19 81 LYS A C 1
ATOM 646 O O . LYS A 1 81 ? -1.104 6.896 3.737 1.00 81.19 81 LYS A O 1
ATOM 651 N N . ARG A 1 82 ? -0.647 7.957 1.809 1.00 83.31 82 ARG A N 1
ATOM 652 C CA . ARG A 1 82 ? -1.056 9.289 2.288 1.00 83.31 82 ARG A CA 1
ATOM 653 C C . ARG A 1 82 ? -2.525 9.333 2.696 1.00 83.31 82 ARG A C 1
ATOM 655 O O . ARG A 1 82 ? -2.835 9.946 3.712 1.00 83.31 82 ARG A O 1
ATOM 662 N N . LEU A 1 83 ? -3.406 8.678 1.940 1.00 78.81 83 LEU A N 1
ATOM 663 C CA . LEU A 1 83 ? -4.823 8.586 2.284 1.00 78.81 83 LEU A CA 1
ATOM 664 C C . LEU A 1 83 ? -5.028 7.838 3.606 1.00 78.81 83 LEU A C 1
ATOM 666 O O . LEU A 1 83 ? -5.703 8.359 4.486 1.00 78.81 83 LEU A O 1
ATOM 670 N N . ILE A 1 84 ? -4.403 6.671 3.782 1.00 78.12 84 ILE A N 1
ATOM 671 C CA . ILE A 1 84 ? -4.503 5.882 5.023 1.00 78.12 84 ILE A CA 1
ATOM 672 C C . ILE A 1 84 ? -4.042 6.709 6.219 1.00 78.12 84 ILE A C 1
ATOM 674 O O . ILE A 1 84 ? -4.767 6.814 7.197 1.00 78.12 84 ILE A O 1
ATOM 678 N N . HIS A 1 85 ? -2.882 7.361 6.115 1.00 80.44 85 HIS A N 1
ATOM 679 C CA . HIS A 1 85 ? -2.362 8.208 7.190 1.00 80.44 85 HIS A CA 1
ATOM 680 C C . HIS A 1 85 ? -3.217 9.458 7.457 1.00 80.44 85 HIS A C 1
ATOM 682 O O . HIS A 1 85 ? -3.084 10.070 8.511 1.00 80.44 85 HIS A O 1
ATOM 688 N N . SER A 1 86 ? -4.062 9.877 6.508 1.00 81.12 86 SER A N 1
ATOM 689 C CA . SER A 1 86 ? -4.991 10.998 6.703 1.00 81.12 86 SER A CA 1
ATOM 690 C C . SER A 1 86 ? -6.293 10.597 7.401 1.00 81.12 86 SER A C 1
ATOM 692 O O . SER A 1 86 ? -7.028 11.467 7.867 1.00 81.12 86 SER A O 1
ATOM 694 N N . ILE A 1 87 ? -6.586 9.297 7.466 1.00 74.50 87 ILE A N 1
ATOM 695 C CA . ILE A 1 87 ? -7.787 8.753 8.090 1.00 74.50 87 ILE A CA 1
ATOM 696 C C . ILE A 1 87 ? -7.441 8.373 9.532 1.00 74.50 87 ILE A C 1
ATOM 698 O O . ILE A 1 87 ? -6.794 7.365 9.785 1.00 74.50 87 ILE A O 1
ATOM 702 N N . ASP A 1 88 ? -7.926 9.167 10.482 1.00 67.88 88 ASP A N 1
ATOM 703 C CA . ASP A 1 88 ? -7.630 9.021 11.918 1.00 67.88 88 ASP A CA 1
ATOM 704 C C . ASP A 1 88 ? -8.321 7.805 12.576 1.00 67.88 88 ASP A C 1
ATOM 706 O O . ASP A 1 88 ? -8.199 7.576 13.775 1.00 67.88 88 ASP A O 1
ATOM 710 N N . SER A 1 89 ? -9.117 7.042 11.817 1.00 67.06 89 SER A N 1
ATOM 711 C CA . SER A 1 89 ? -9.980 5.987 12.361 1.00 67.06 89 SER A CA 1
ATOM 712 C C . SER A 1 89 ? -9.325 4.612 12.471 1.00 67.06 89 SER A C 1
ATOM 714 O O . SER A 1 89 ? -9.975 3.700 12.972 1.00 67.06 89 SER A O 1
ATOM 716 N N . HIS A 1 90 ? -8.095 4.435 11.983 1.00 71.12 90 HIS A N 1
ATOM 717 C CA . HIS A 1 90 ? -7.411 3.142 11.992 1.00 71.12 90 HIS A CA 1
ATOM 718 C C . HIS A 1 90 ? -5.929 3.323 12.313 1.00 71.12 90 HIS A C 1
ATOM 720 O O . HIS A 1 90 ? -5.294 4.267 11.835 1.00 71.12 90 HIS A O 1
ATOM 726 N N . GLU A 1 91 ? -5.356 2.393 13.074 1.00 80.19 91 GLU A N 1
ATOM 727 C CA . GLU A 1 91 ? -3.910 2.354 13.252 1.00 80.19 91 GLU A CA 1
ATOM 728 C C . GLU A 1 91 ? -3.248 1.856 11.961 1.00 80.19 91 GLU A C 1
ATOM 730 O O . GLU A 1 91 ? -3.797 1.018 11.239 1.00 80.19 91 GLU A O 1
ATOM 735 N N . SER A 1 92 ? -2.064 2.375 11.634 1.00 82.81 92 SER A N 1
ATOM 736 C CA . SER A 1 92 ? -1.306 1.903 10.475 1.00 82.81 92 SER A CA 1
ATOM 737 C C . SER A 1 92 ? 0.169 1.713 10.796 1.00 82.81 92 SER A C 1
ATOM 739 O O . SER A 1 92 ? 0.782 2.511 11.504 1.00 82.81 92 SER A O 1
ATOM 741 N N . ILE A 1 93 ? 0.746 0.632 10.270 1.00 84.19 93 ILE A N 1
ATOM 742 C CA . ILE A 1 93 ? 2.148 0.266 10.468 1.00 84.19 93 ILE A CA 1
ATOM 743 C C . ILE A 1 93 ? 2.796 0.021 9.117 1.00 84.19 93 ILE A C 1
ATOM 745 O O . ILE A 1 93 ? 2.308 -0.770 8.311 1.00 84.19 93 ILE A O 1
ATOM 749 N N . VAL A 1 94 ? 3.944 0.663 8.911 1.00 84.69 94 VAL A N 1
ATOM 750 C CA . VAL A 1 94 ? 4.843 0.363 7.798 1.00 84.69 94 VAL A CA 1
ATOM 751 C C . VAL A 1 94 ? 5.852 -0.702 8.231 1.00 84.69 94 VAL A C 1
ATOM 753 O O . VAL A 1 94 ? 6.569 -0.534 9.227 1.00 84.69 94 VAL A O 1
ATOM 756 N N . VAL A 1 95 ? 5.892 -1.788 7.466 1.00 84.94 95 VAL A N 1
ATOM 757 C CA . VAL A 1 95 ? 6.842 -2.894 7.551 1.00 84.94 95 VAL A CA 1
ATOM 758 C C . VAL A 1 95 ? 7.783 -2.806 6.360 1.00 84.94 95 VAL A C 1
ATOM 760 O O . VAL A 1 95 ? 7.371 -2.990 5.218 1.00 84.94 95 VAL A O 1
ATOM 763 N N . GLU A 1 96 ? 9.052 -2.545 6.644 1.00 85.88 96 GLU A N 1
ATOM 764 C CA . GLU A 1 96 ? 10.116 -2.636 5.649 1.00 85.88 96 GLU A CA 1
ATOM 765 C C . GLU A 1 96 ? 10.310 -4.095 5.218 1.00 85.88 96 GLU A C 1
ATOM 767 O O . GLU A 1 96 ? 10.173 -5.039 6.000 1.00 85.88 96 GLU A O 1
ATOM 772 N N . ASN A 1 97 ? 10.623 -4.278 3.947 1.00 84.19 97 ASN A N 1
ATOM 773 C CA . ASN A 1 97 ? 10.761 -5.562 3.292 1.00 84.19 97 ASN A CA 1
ATOM 774 C C . ASN A 1 97 ? 11.899 -5.490 2.271 1.00 84.19 97 ASN A C 1
ATOM 776 O O . ASN A 1 97 ? 11.761 -6.007 1.166 1.00 84.19 97 ASN A O 1
ATOM 780 N N . GLU A 1 98 ? 13.026 -4.873 2.624 1.00 83.00 98 GLU A N 1
ATOM 781 C CA . GLU A 1 98 ? 14.243 -4.948 1.804 1.00 83.00 98 GLU A CA 1
ATOM 782 C C . GLU A 1 98 ? 14.918 -6.301 2.007 1.00 83.00 98 GLU A C 1
ATOM 784 O O . GLU A 1 98 ? 15.219 -7.043 1.067 1.00 83.00 98 GLU A O 1
ATOM 789 N N . THR A 1 99 ? 15.050 -6.689 3.271 1.00 84.50 99 THR A N 1
ATOM 790 C CA . THR A 1 99 ? 15.690 -7.926 3.694 1.00 84.50 99 THR A CA 1
ATOM 791 C C . THR A 1 99 ? 14.753 -8.799 4.518 1.00 84.50 99 THR A C 1
ATOM 793 O O . THR A 1 99 ? 13.747 -8.361 5.076 1.00 84.50 99 THR A O 1
ATOM 796 N N . TYR A 1 100 ? 15.136 -10.067 4.669 1.00 79.75 100 TYR A N 1
ATOM 797 C CA . T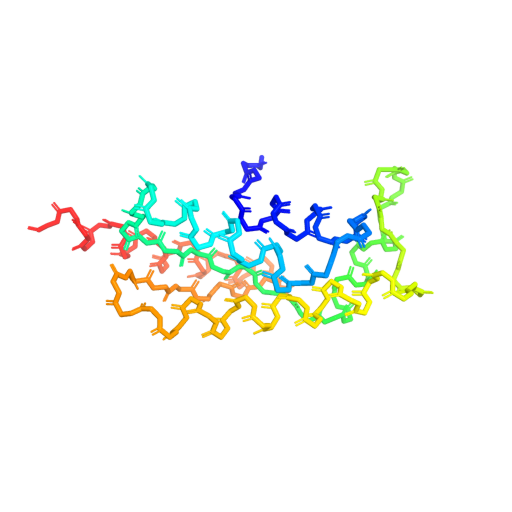YR A 1 100 ? 14.451 -10.979 5.583 1.00 79.75 100 TYR A CA 1
ATOM 798 C C . TYR A 1 100 ? 14.450 -10.461 7.033 1.00 79.75 100 TYR A C 1
ATOM 800 O O . TYR A 1 100 ? 13.483 -10.656 7.760 1.00 79.75 100 TYR A O 1
ATOM 808 N N . ALA A 1 101 ? 15.513 -9.769 7.452 1.00 84.00 101 ALA A N 1
ATOM 809 C CA . ALA A 1 101 ? 15.613 -9.214 8.799 1.00 84.00 101 ALA A CA 1
ATOM 810 C C . ALA A 1 101 ? 14.686 -8.006 9.025 1.00 84.00 101 ALA A C 1
ATOM 812 O O . ALA A 1 101 ? 14.346 -7.715 10.172 1.00 84.00 101 ALA A O 1
ATOM 813 N N . ASP A 1 102 ? 14.307 -7.287 7.964 1.00 82.00 102 ASP A N 1
ATOM 814 C CA . ASP A 1 102 ? 13.315 -6.206 8.039 1.00 82.00 102 ASP A CA 1
ATOM 815 C C . ASP A 1 102 ? 11.914 -6.782 8.220 1.00 82.00 102 ASP A C 1
ATOM 817 O O . ASP A 1 102 ? 11.187 -6.361 9.119 1.00 82.00 102 ASP A O 1
ATOM 821 N N . LEU A 1 103 ? 11.591 -7.823 7.446 1.00 79.75 103 LEU A N 1
ATOM 822 C CA . LEU A 1 103 ? 10.343 -8.566 7.585 1.00 79.75 103 LEU A CA 1
ATOM 823 C C . LEU A 1 103 ? 10.176 -9.157 8.986 1.00 79.75 103 LEU A C 1
ATOM 825 O O . LEU A 1 103 ? 9.107 -9.013 9.567 1.00 79.75 103 LEU A O 1
ATOM 829 N N . ASP A 1 104 ? 11.215 -9.791 9.532 1.00 82.69 104 ASP A N 1
ATOM 830 C CA . ASP A 1 104 ? 11.182 -10.412 10.864 1.00 82.69 104 ASP A CA 1
ATOM 831 C C . ASP A 1 104 ? 10.867 -9.371 11.956 1.00 82.69 104 ASP A C 1
ATOM 833 O O . ASP A 1 104 ? 9.901 -9.506 12.705 1.00 82.69 104 ASP A O 1
ATOM 837 N N . ARG A 1 105 ? 11.581 -8.235 11.942 1.00 87.50 105 ARG A N 1
ATOM 838 C CA . ARG A 1 105 ? 11.289 -7.087 12.822 1.00 87.50 105 ARG A CA 1
ATOM 839 C C . ARG A 1 105 ? 9.897 -6.501 12.589 1.00 87.50 105 ARG A C 1
ATOM 841 O O . ARG A 1 105 ? 9.258 -6.015 13.521 1.00 87.50 105 ARG A O 1
ATOM 848 N N . GLY A 1 106 ? 9.444 -6.484 11.340 1.00 84.69 106 GLY A N 1
ATOM 849 C CA . GLY A 1 106 ? 8.118 -6.022 10.962 1.00 84.69 106 GLY A CA 1
ATOM 850 C C . GLY A 1 106 ? 7.011 -6.894 11.541 1.00 84.69 106 GLY A C 1
ATOM 851 O O . GLY A 1 106 ? 6.035 -6.363 12.066 1.00 84.69 106 GLY A O 1
ATOM 852 N N . VAL A 1 107 ? 7.186 -8.216 11.500 1.00 86.50 107 VAL A N 1
ATOM 853 C CA . VAL A 1 107 ? 6.255 -9.187 12.084 1.00 86.50 107 VAL A CA 1
ATOM 854 C C . VAL A 1 107 ? 6.124 -8.961 13.584 1.00 86.50 107 VAL A C 1
ATOM 856 O O . VAL A 1 107 ? 4.999 -8.829 14.057 1.00 86.50 107 VAL A O 1
ATOM 859 N N . ASP A 1 108 ? 7.232 -8.817 14.313 1.00 88.00 108 ASP A N 1
ATOM 860 C CA . ASP A 1 108 ? 7.194 -8.551 15.759 1.00 88.00 108 ASP A CA 1
ATOM 861 C C . ASP A 1 108 ? 6.388 -7.285 16.094 1.00 88.00 108 ASP A C 1
ATOM 863 O O . ASP A 1 108 ? 5.584 -7.272 17.027 1.00 88.00 108 ASP A O 1
ATOM 867 N N . ARG A 1 109 ? 6.550 -6.220 15.298 1.00 87.06 109 ARG A N 1
ATOM 868 C CA . ARG A 1 109 ? 5.786 -4.971 15.462 1.00 87.06 109 ARG A CA 1
ATOM 869 C C . ARG A 1 109 ? 4.296 -5.159 15.186 1.00 87.06 109 ARG A C 1
ATOM 871 O O . ARG A 1 109 ? 3.479 -4.595 15.906 1.00 87.06 109 ARG A O 1
ATOM 878 N N . VAL A 1 110 ? 3.945 -5.931 14.157 1.00 85.88 110 VAL A N 1
ATOM 879 C CA . VAL A 1 110 ? 2.544 -6.240 13.834 1.00 85.88 110 VAL A CA 1
ATOM 880 C C . VAL A 1 110 ? 1.910 -7.080 14.939 1.00 85.88 110 VAL A C 1
ATOM 882 O O . VAL A 1 110 ? 0.794 -6.775 15.345 1.00 85.88 110 VAL A O 1
ATOM 885 N N . VAL A 1 111 ? 2.611 -8.092 15.460 1.00 86.75 111 VAL A N 1
ATOM 886 C CA . VAL A 1 111 ? 2.113 -8.913 16.575 1.00 86.75 111 VAL A CA 1
ATOM 887 C C . VAL A 1 111 ? 1.845 -8.042 17.798 1.00 86.75 111 VAL A C 1
ATOM 889 O O . VAL A 1 111 ? 0.737 -8.080 18.320 1.00 86.75 111 VAL A O 1
ATOM 892 N N . ALA A 1 112 ? 2.801 -7.198 18.194 1.00 87.62 112 ALA A N 1
ATOM 893 C CA . ALA A 1 112 ? 2.633 -6.313 19.346 1.00 87.62 112 ALA A CA 1
ATOM 894 C C . ALA A 1 112 ? 1.442 -5.347 19.189 1.00 87.62 112 ALA A C 1
ATOM 896 O O . ALA A 1 112 ? 0.718 -5.094 20.150 1.00 87.62 112 ALA A O 1
ATOM 897 N N . ALA A 1 113 ? 1.216 -4.823 17.982 1.00 85.25 113 ALA A N 1
ATOM 898 C CA . ALA A 1 113 ? 0.081 -3.946 17.706 1.00 85.25 113 ALA A CA 1
ATOM 899 C C . ALA A 1 113 ? -1.257 -4.692 17.769 1.00 85.25 113 ALA A C 1
ATOM 901 O O . ALA A 1 113 ? -2.203 -4.210 18.382 1.00 85.25 113 ALA A O 1
ATOM 902 N N . VAL A 1 114 ? -1.330 -5.896 17.194 1.00 84.38 114 VAL A N 1
ATOM 903 C CA . VAL A 1 114 ? -2.530 -6.742 17.275 1.00 84.38 114 VAL A CA 1
ATOM 904 C C . VAL A 1 114 ? -2.841 -7.113 18.724 1.00 84.38 114 VAL A C 1
ATOM 906 O O . VAL A 1 114 ? -3.996 -7.039 19.129 1.00 84.38 114 VAL A O 1
ATOM 909 N N . GLU A 1 115 ? -1.834 -7.471 19.521 1.00 88.38 115 GLU A N 1
ATOM 910 C CA . GLU A 1 115 ? -2.014 -7.745 20.951 1.00 88.38 115 GLU A CA 1
ATOM 911 C C . GLU A 1 115 ? -2.557 -6.513 21.691 1.00 88.38 115 GLU A C 1
ATOM 913 O O . GLU A 1 115 ? -3.535 -6.631 22.424 1.00 88.38 115 GLU A O 1
ATOM 918 N N . SER A 1 116 ? -2.016 -5.320 21.418 1.00 85.81 116 SER A N 1
ATOM 919 C CA . SER A 1 116 ? -2.478 -4.065 22.028 1.00 85.81 116 SER A CA 1
ATOM 920 C C . SER A 1 116 ? -3.911 -3.667 21.658 1.00 85.81 116 SER A C 1
ATOM 922 O O . SER A 1 116 ? -4.511 -2.877 22.383 1.00 85.81 116 SER A O 1
ATOM 924 N N . LEU A 1 117 ? -4.451 -4.146 20.536 1.00 81.62 117 LEU A N 1
ATOM 925 C CA . LEU A 1 117 ? -5.833 -3.873 20.117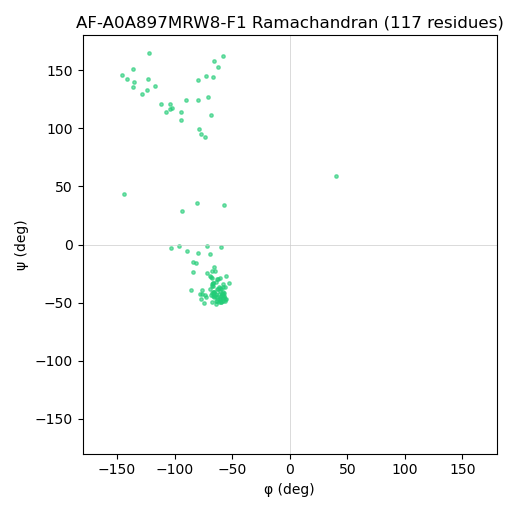 1.00 81.62 117 LEU A CA 1
ATOM 926 C C . LEU A 1 117 ? -6.853 -4.786 20.814 1.00 81.62 117 LEU A C 1
ATOM 928 O O . LEU A 1 117 ? -8.055 -4.517 20.773 1.00 81.62 117 LEU A O 1
ATOM 932 N N . HIS A 1 118 ? -6.387 -5.881 21.416 1.00 73.50 118 HIS A N 1
ATOM 933 C CA . HIS A 1 118 ? -7.220 -6.878 22.085 1.00 73.50 118 HIS A CA 1
ATOM 934 C C . HIS A 1 118 ? -7.198 -6.785 23.622 1.00 73.50 118 HIS A C 1
ATOM 936 O O . HIS A 1 118 ? -7.951 -7.527 24.262 1.00 73.50 118 HIS A O 1
ATOM 942 N N . ASP A 1 119 ? -6.392 -5.879 24.185 1.00 58.12 119 ASP A N 1
ATOM 943 C CA . ASP A 1 119 ? -6.346 -5.515 25.613 1.00 58.12 119 ASP A CA 1
ATOM 944 C C . ASP A 1 119 ? -7.298 -4.349 25.956 1.00 58.12 119 ASP A C 1
ATOM 946 O O . ASP A 1 119 ? -7.935 -4.405 27.039 1.00 58.12 119 ASP A O 1
#

Solvent-accessible surface area (backbone atoms only — not comparable to full-atom values): 7077 Å² total; per-residue (Å²): 132,85,76,46,72,66,58,48,51,48,61,47,55,42,78,41,92,62,55,67,67,66,52,45,56,54,45,53,56,44,47,71,69,65,61,52,70,66,44,81,44,81,42,55,54,67,67,59,50,40,52,59,49,73,68,48,85,64,88,78,58,93,66,57,72,97,34,74,48,38,55,53,35,53,59,48,48,56,53,49,52,53,50,54,74,68,43,89,86,39,49,74,45,82,24,49,49,80,46,73,71,36,38,53,56,30,48,55,53,51,52,54,52,56,53,64,74,76,110

Foldseek 3Di:
DPCDVLNVLLLCQLPDPDDLVVSVVVVVVVCVVVVDQEAEAEDEDLVLVQVVLVPPPDPPSPDHSPDPSNVSSVVSSVVVVVVVVVDPSHHYDYQYDSDPVSNVVRVVVVVVSVVVVVD

pLDDT: mean 72.66, std 12.18, range [33.19, 88.38]

Nearest PDB structures (foldseek):
  1nks-assembly1_C  TM=5.992E-01  e=2.742E+00  Sulfolobus acidocaldarius
  8b0i-assembly1_B  TM=4.808E-01  e=1.909E+00  Escherichia coli K-12
  8dzp-assembly1_B  TM=4.762E-01  e=5.013E+00  Homo sapiens
  8sg1-assembly1_A  TM=4.627E-01  e=7.647E+00  Homo sapiens

Sequence (119 aa):
MDQGPYQGVWSVGFRSSADWNSLFDRFDGFLSRTAPDLVVLVEADTETIEERLHSREDGDTRFSPDTPEFDRGVDGYDSLKRLIHSIDSHESIVVENETYADLDRGVDRVVAAVESLHD

Secondary structure (DSSP, 8-state):
----HHHHHHHHHHH-SS-HHHHHHHHHHHHHHH--SEEEEEE--HHHHHHHHHT--SS-----TTSHHHHHHHHHHHHHHHHHHH-TTSEEEEEE-SSHHHHHHHHHHHHHHHHHHH-

Mean predicted aligned error: 8.41 Å

InterPro domains:
  IPR027417 P-loop containing nucleoside triphosphate hydrolase [SSF52540] (24-116)

Organism: NCBI:txid2784880

Radius of gyration: 15.21 Å; Cα contacts (8 Å, |Δi|>4): 85; chains: 1; bounding box: 33×29×44 Å